Protein AF-A0A833HD47-F1 (afdb_monomer)

Secondary structure (DSSP, 8-state):
-----HHHHHHHHHHHHHHH-TTHHHHHHHHHHHHHHHHHHHHHHHHHHHHHHHHHTTHHHHHHHHHHHHHT-HHHHHHHHHHHHHHHHHHHHHHHHHHS-------------------------------------

Foldseek 3Di:
DPPVDPVVVVVVVVVCCVVCNVVVVVVVCVVVVVVVVVVVVVVVVVVVVVVVVCVVPPVPVVVVVVVVVVVVDPVVVVVVVCVVVVVVVVVVVVVVVVVPDDPDDDDDDDDDDDDDDDDDPDDDDDDDDDDDDDDDD

Solvent-accessible surface area (backbone atoms only — not comparable to full-atom values): 8629 Å² total; per-residue (Å²): 119,78,83,74,42,75,64,50,52,50,53,52,51,52,52,48,31,69,75,64,26,77,73,46,48,62,54,47,52,50,51,52,48,52,53,52,50,52,50,50,50,52,49,50,51,50,49,51,53,47,52,51,50,30,70,75,48,66,59,61,63,60,50,51,51,52,51,49,58,58,70,68,36,65,66,60,53,50,49,60,63,41,51,63,51,53,52,53,27,48,52,52,48,53,52,47,57,58,70,72,56,75,87,76,82,92,75,81,90,72,86,80,80,89,76,87,78,86,85,80,89,81,77,89,82,89,85,87,84,82,88,81,90,81,87,84,135

Radius of gyration: 32.6 Å; Cα contacts (8 Å, |Δi|>4): 13; chains: 1; bounding box: 64×59×87 Å

Structure (mmCIF, N/CA/C/O backbone):
data_AF-A0A833HD47-F1
#
_entry.id   AF-A0A833HD47-F1
#
loop_
_atom_site.group_PDB
_atom_site.id
_atom_site.type_symbol
_atom_site.label_atom_id
_atom_site.label_alt_id
_atom_site.label_comp_id
_atom_site.label_asym_id
_atom_site.label_entity_id
_atom_site.label_seq_id
_atom_site.pdbx_PDB_ins_code
_atom_site.Cartn_x
_atom_site.Cartn_y
_atom_site.Cartn_z
_atom_site.occupancy
_atom_site.B_iso_or_equiv
_atom_site.auth_seq_id
_atom_site.auth_comp_id
_atom_site.auth_asym_id
_atom_site.auth_atom_id
_atom_site.pdbx_PDB_model_num
ATOM 1 N N . MET A 1 1 ? -18.455 -10.086 -14.979 1.00 58.22 1 MET A N 1
ATOM 2 C CA . MET A 1 1 ? -17.608 -9.375 -15.954 1.00 58.22 1 MET A CA 1
ATOM 3 C C . MET A 1 1 ? -16.341 -8.766 -15.345 1.00 58.22 1 MET A C 1
ATOM 5 O O . MET A 1 1 ? -15.723 -7.912 -15.960 1.00 58.22 1 MET A O 1
ATOM 9 N N . PHE A 1 2 ? -15.888 -9.264 -14.192 1.00 60.69 2 PHE A N 1
ATOM 10 C CA . PHE A 1 2 ? -14.481 -9.209 -13.807 1.00 60.69 2 PHE A CA 1
ATOM 11 C C . PHE A 1 2 ? -14.032 -10.656 -13.678 1.00 60.69 2 PHE A C 1
ATOM 13 O O . PHE A 1 2 ? -13.963 -11.199 -12.579 1.00 60.69 2 PHE A O 1
ATOM 20 N N . ASP A 1 3 ? -13.810 -11.306 -14.815 1.00 69.75 3 ASP A N 1
ATOM 21 C CA . ASP A 1 3 ? -13.167 -12.616 -14.882 1.00 69.75 3 ASP A CA 1
ATOM 22 C C . ASP A 1 3 ? -11.665 -12.427 -14.622 1.00 69.75 3 ASP A C 1
ATOM 24 O O . ASP A 1 3 ? -10.814 -12.770 -15.425 1.00 69.75 3 ASP A O 1
ATOM 28 N N . ILE A 1 4 ? -11.337 -11.793 -13.490 1.00 74.56 4 ILE A N 1
ATOM 29 C CA . ILE A 1 4 ? -9.971 -11.643 -13.000 1.00 74.56 4 ILE A CA 1
ATOM 30 C C . ILE A 1 4 ? -9.597 -12.995 -12.402 1.00 74.56 4 ILE A C 1
ATOM 32 O O . ILE A 1 4 ? -9.719 -13.240 -11.200 1.00 74.56 4 ILE A O 1
ATOM 36 N N . GLY A 1 5 ? -9.231 -13.912 -13.290 1.00 89.94 5 GLY A N 1
ATOM 37 C CA . GLY A 1 5 ? -8.657 -15.192 -12.935 1.00 89.94 5 GLY A CA 1
ATOM 38 C C . GLY A 1 5 ? -7.167 -15.072 -12.636 1.00 89.94 5 GLY A C 1
ATOM 39 O O . GLY A 1 5 ? -6.536 -14.019 -12.773 1.00 89.94 5 GLY A O 1
ATOM 40 N N . TRP A 1 6 ? -6.577 -16.207 -12.269 1.00 92.00 6 TRP A N 1
ATOM 41 C CA . TRP A 1 6 ? -5.123 -16.347 -12.185 1.00 92.00 6 TRP A CA 1
ATOM 42 C C . TRP A 1 6 ? -4.435 -15.983 -13.506 1.00 92.00 6 TRP A C 1
ATOM 44 O O . TRP A 1 6 ? -3.359 -15.389 -13.489 1.00 92.00 6 TRP A O 1
ATOM 54 N N . THR A 1 7 ? -5.075 -16.289 -14.637 1.00 91.94 7 THR A N 1
ATOM 55 C CA . THR A 1 7 ? -4.562 -15.996 -15.977 1.00 91.94 7 THR A CA 1
ATOM 56 C C . THR A 1 7 ? -4.482 -14.490 -16.238 1.00 91.94 7 THR A C 1
ATOM 58 O O . THR A 1 7 ? -3.407 -14.001 -16.572 1.00 91.94 7 THR A O 1
ATOM 61 N N . GLU A 1 8 ? -5.554 -13.725 -16.009 1.00 90.62 8 GLU A N 1
ATOM 62 C CA . GLU A 1 8 ? -5.568 -12.262 -16.155 1.00 90.62 8 GLU A CA 1
ATOM 63 C C . GLU A 1 8 ? -4.556 -11.577 -15.231 1.00 90.62 8 GLU A C 1
ATOM 65 O O . GLU A 1 8 ? -3.863 -10.652 -15.655 1.00 90.62 8 GLU A O 1
ATOM 70 N N . MET A 1 9 ? -4.413 -12.054 -13.990 1.00 92.88 9 MET A N 1
ATOM 71 C CA . MET A 1 9 ? -3.382 -11.555 -13.071 1.00 92.88 9 MET A CA 1
ATOM 72 C C . MET A 1 9 ? -1.969 -11.761 -13.627 1.00 92.88 9 MET A C 1
ATOM 74 O O . MET A 1 9 ? -1.121 -10.878 -13.493 1.00 92.88 9 MET A O 1
ATOM 78 N N . LEU A 1 10 ? -1.722 -12.887 -14.300 1.00 94.44 10 LEU A N 1
ATOM 79 C CA . LEU A 1 10 ? -0.453 -13.169 -14.968 1.00 94.44 10 LEU A CA 1
ATOM 80 C C . LEU A 1 10 ? -0.217 -12.217 -16.150 1.00 94.44 10 LEU A C 1
ATOM 82 O O . LEU A 1 10 ? 0.875 -11.665 -16.273 1.00 94.44 10 LEU A O 1
ATOM 86 N N . VAL A 1 11 ? -1.239 -11.961 -16.976 1.00 95.12 11 VAL A N 1
ATOM 87 C CA . VAL A 1 11 ? -1.140 -11.007 -18.097 1.00 95.12 11 VAL A CA 1
ATOM 88 C C . VAL A 1 11 ? -0.819 -9.602 -17.585 1.00 95.12 11 VAL A C 1
ATOM 90 O O . VAL A 1 11 ? 0.106 -8.962 -18.084 1.00 95.12 11 VAL A O 1
ATOM 93 N N . ILE A 1 12 ? -1.519 -9.135 -16.548 1.00 93.50 12 ILE A N 1
ATOM 94 C CA . ILE A 1 12 ? -1.270 -7.820 -15.941 1.00 93.50 12 ILE A CA 1
ATOM 95 C C . ILE A 1 12 ? 0.142 -7.753 -15.348 1.00 93.50 12 ILE A C 1
ATOM 97 O O . ILE A 1 12 ? 0.827 -6.747 -15.525 1.00 93.50 12 ILE A O 1
ATOM 101 N N . ALA A 1 13 ? 0.605 -8.817 -14.683 1.00 93.25 13 ALA A N 1
ATOM 102 C CA . ALA A 1 13 ? 1.961 -8.882 -14.145 1.00 93.25 13 ALA A CA 1
ATOM 103 C C . ALA A 1 13 ? 3.021 -8.768 -15.251 1.00 93.25 13 ALA A C 1
ATOM 105 O O . ALA A 1 13 ? 3.983 -8.017 -15.095 1.00 93.25 13 ALA A O 1
ATOM 106 N N . VAL A 1 14 ? 2.832 -9.448 -16.386 1.00 95.31 14 VAL A N 1
ATOM 107 C CA . VAL A 1 14 ? 3.736 -9.346 -17.542 1.00 95.31 14 VAL A CA 1
ATOM 108 C C . VAL A 1 14 ? 3.733 -7.929 -18.117 1.00 95.31 14 VAL A C 1
ATOM 110 O O . VAL A 1 14 ? 4.803 -7.355 -18.311 1.00 95.31 14 VAL A O 1
ATOM 113 N N . VAL A 1 15 ? 2.559 -7.326 -18.330 1.00 95.38 15 VAL A N 1
ATOM 114 C CA . VAL A 1 15 ? 2.452 -5.943 -18.832 1.00 95.38 15 VAL A CA 1
ATOM 115 C C . VAL A 1 15 ? 3.132 -4.959 -17.876 1.00 95.38 15 VAL A C 1
ATOM 117 O O . VAL A 1 15 ? 3.917 -4.120 -18.313 1.00 95.38 15 VAL A O 1
ATOM 120 N N . MET A 1 16 ? 2.905 -5.096 -16.568 1.00 94.69 16 MET A N 1
ATOM 121 C CA . MET A 1 16 ? 3.566 -4.285 -15.542 1.00 94.69 16 MET A CA 1
ATOM 122 C C . MET A 1 16 ? 5.091 -4.430 -15.585 1.00 94.69 16 MET A C 1
ATOM 124 O O . MET A 1 16 ? 5.799 -3.430 -15.489 1.00 94.69 16 MET A O 1
ATOM 128 N N . ILE A 1 17 ? 5.610 -5.648 -15.767 1.00 95.25 17 ILE A N 1
ATOM 129 C CA . ILE A 1 17 ? 7.052 -5.894 -15.908 1.00 95.25 17 ILE A CA 1
ATOM 130 C C . ILE A 1 17 ? 7.617 -5.207 -17.155 1.00 95.25 17 ILE A C 1
ATOM 132 O O . ILE A 1 17 ? 8.713 -4.662 -17.084 1.00 95.25 17 ILE A O 1
ATOM 136 N N . VAL A 1 18 ? 6.905 -5.221 -18.284 1.00 95.75 18 VAL A N 1
ATOM 137 C CA . VAL A 1 18 ? 7.383 -4.603 -19.533 1.00 95.75 18 VAL A CA 1
ATOM 138 C C . VAL A 1 18 ? 7.372 -3.077 -19.444 1.00 95.75 18 VAL A C 1
ATOM 140 O O . VAL A 1 18 ? 8.332 -2.437 -19.860 1.00 95.75 18 VAL A O 1
ATOM 143 N N . VAL A 1 19 ? 6.308 -2.494 -18.887 1.00 95.00 19 VAL A N 1
ATOM 144 C CA . VAL A 1 19 ? 6.132 -1.034 -18.815 1.00 95.00 19 VAL A CA 1
ATOM 145 C C . VAL A 1 19 ? 7.033 -0.405 -17.755 1.00 95.00 19 VAL A C 1
ATOM 147 O O . VAL A 1 19 ? 7.682 0.604 -18.012 1.00 95.00 19 VAL A O 1
ATOM 150 N N . VAL A 1 20 ? 7.060 -0.984 -16.553 1.00 93.12 20 VAL A N 1
ATOM 151 C CA . VAL A 1 20 ? 7.833 -0.452 -15.420 1.00 93.12 20 VAL A CA 1
ATOM 152 C C . VAL A 1 20 ? 9.276 -0.949 -15.454 1.00 93.12 20 VAL A C 1
ATOM 154 O O . VAL A 1 20 ? 10.184 -0.246 -15.025 1.00 93.12 20 VAL A O 1
ATOM 157 N N . GLY A 1 21 ? 9.493 -2.161 -15.960 1.00 94.75 21 GLY A N 1
ATOM 158 C CA . GLY A 1 21 ? 10.781 -2.842 -15.975 1.00 94.75 21 GLY A CA 1
ATOM 159 C C . GLY A 1 21 ? 10.865 -3.965 -14.925 1.00 94.75 21 GLY A C 1
ATOM 160 O O . GLY A 1 21 ? 10.449 -3.788 -13.772 1.00 94.75 21 GLY A O 1
ATOM 161 N N . PRO A 1 22 ? 11.478 -5.122 -15.258 1.00 92.56 22 PRO A N 1
ATOM 162 C CA . PRO A 1 22 ? 11.583 -6.279 -14.356 1.00 92.56 22 PRO A CA 1
ATOM 163 C C . PRO A 1 22 ? 12.401 -6.008 -13.088 1.00 92.56 22 PRO A C 1
ATOM 165 O O . PRO A 1 22 ? 12.245 -6.705 -12.087 1.00 92.56 22 PRO A O 1
ATOM 168 N N . LYS A 1 23 ? 13.286 -5.007 -13.116 1.00 93.81 23 LYS A N 1
ATOM 169 C CA . LYS A 1 23 ? 14.129 -4.619 -11.976 1.00 93.81 23 LYS A CA 1
ATOM 170 C C . LYS A 1 23 ? 13.456 -3.593 -11.066 1.00 93.81 23 LYS A C 1
ATOM 172 O O . LYS A 1 23 ? 13.680 -3.620 -9.854 1.00 93.81 23 LYS A O 1
ATOM 177 N N . ASP A 1 24 ? 12.617 -2.729 -11.625 1.00 93.94 24 ASP A N 1
ATOM 178 C CA . ASP A 1 24 ? 12.003 -1.626 -10.891 1.00 93.94 24 ASP A CA 1
ATOM 179 C C . ASP A 1 24 ? 10.723 -2.051 -10.173 1.00 93.94 24 ASP A C 1
ATOM 181 O O . ASP A 1 24 ? 10.516 -1.664 -9.023 1.00 93.94 24 ASP A O 1
ATOM 185 N N . LEU A 1 25 ? 9.937 -2.963 -10.753 1.00 93.62 25 LEU A N 1
ATOM 186 C CA . LEU A 1 25 ? 8.744 -3.527 -10.115 1.00 93.62 25 LEU A CA 1
ATOM 187 C C . LEU A 1 25 ? 9.015 -4.117 -8.711 1.00 93.62 25 LEU A C 1
ATOM 189 O O . LEU A 1 25 ? 8.362 -3.694 -7.751 1.00 93.62 25 LEU A O 1
ATOM 193 N N . PRO A 1 26 ? 9.996 -5.022 -8.500 1.00 91.50 26 PRO A N 1
ATOM 194 C CA . PRO A 1 26 ? 10.280 -5.554 -7.165 1.00 91.50 26 PRO A CA 1
ATOM 195 C C . PRO A 1 26 ? 10.832 -4.493 -6.201 1.00 91.50 26 PRO A C 1
ATOM 197 O O . PRO A 1 26 ? 10.631 -4.596 -4.987 1.00 91.50 26 PRO A O 1
ATOM 200 N N . LYS A 1 27 ? 11.512 -3.459 -6.708 1.00 94.50 27 LYS A N 1
ATOM 201 C CA . LYS A 1 27 ? 12.007 -2.335 -5.900 1.00 94.50 27 LYS A CA 1
ATOM 202 C C . LYS A 1 27 ? 10.856 -1.429 -5.442 1.00 94.50 27 LYS A C 1
ATOM 204 O O . LYS A 1 27 ? 10.821 -1.035 -4.271 1.00 94.50 27 LYS A O 1
ATOM 209 N N . MET A 1 28 ? 9.885 -1.171 -6.319 1.00 93.19 28 MET A N 1
ATOM 210 C CA . MET A 1 28 ? 8.662 -0.427 -6.012 1.00 93.19 28 MET A CA 1
ATOM 211 C C . MET A 1 28 ? 7.788 -1.191 -5.021 1.00 93.19 28 MET A C 1
ATOM 213 O O . MET A 1 28 ? 7.442 -0.629 -3.986 1.00 93.19 28 MET A O 1
ATOM 217 N N . LEU A 1 29 ? 7.520 -2.481 -5.256 1.00 94.81 29 LEU A N 1
ATOM 218 C CA . LEU A 1 29 ? 6.748 -3.318 -4.330 1.00 94.81 29 LEU A CA 1
ATOM 219 C C . LEU A 1 29 ? 7.390 -3.392 -2.943 1.00 94.81 29 LEU A C 1
ATOM 221 O O . LEU A 1 29 ? 6.691 -3.304 -1.938 1.00 94.81 29 LEU A O 1
ATOM 225 N N . ARG A 1 30 ? 8.722 -3.497 -2.857 1.00 95.25 30 ARG A N 1
ATOM 226 C CA . ARG A 1 30 ? 9.432 -3.447 -1.568 1.00 95.25 30 ARG A CA 1
ATOM 227 C C . ARG A 1 30 ? 9.261 -2.107 -0.864 1.00 95.25 30 ARG A C 1
ATOM 229 O O . ARG A 1 30 ? 9.099 -2.084 0.352 1.00 95.25 30 ARG A O 1
ATOM 236 N N . THR A 1 31 ? 9.321 -1.004 -1.602 1.00 95.94 31 THR A N 1
ATOM 237 C CA . THR A 1 31 ? 9.168 0.343 -1.035 1.00 95.94 31 THR A CA 1
ATOM 238 C C . THR A 1 31 ? 7.739 0.571 -0.556 1.00 95.94 31 THR A C 1
ATOM 240 O O . THR A 1 31 ? 7.537 0.900 0.610 1.00 95.94 31 THR A O 1
ATOM 243 N N . PHE A 1 32 ? 6.750 0.300 -1.410 1.00 96.31 32 PHE A N 1
ATOM 244 C CA . PHE A 1 32 ? 5.334 0.355 -1.052 1.00 96.31 32 PHE A CA 1
ATOM 245 C C . PHE A 1 32 ? 5.020 -0.568 0.122 1.00 96.31 32 PHE A C 1
ATOM 247 O O . PHE A 1 32 ? 4.421 -0.127 1.095 1.00 96.31 32 PHE A O 1
ATOM 254 N N . GLY A 1 33 ? 5.504 -1.810 0.090 1.00 96.19 33 GLY A N 1
ATOM 255 C CA . GLY A 1 33 ? 5.309 -2.778 1.164 1.00 96.19 33 GLY A CA 1
ATOM 256 C C . GLY A 1 33 ? 5.859 -2.293 2.504 1.00 96.19 33 GLY A C 1
ATOM 257 O O . GLY A 1 33 ? 5.168 -2.389 3.513 1.00 96.19 33 GLY A O 1
ATOM 258 N N . LYS A 1 34 ? 7.062 -1.704 2.531 1.00 96.44 34 LYS A N 1
ATOM 259 C CA . LYS A 1 34 ? 7.637 -1.114 3.754 1.00 96.44 34 LYS A CA 1
ATOM 260 C C . LYS A 1 34 ? 6.801 0.054 4.276 1.00 96.44 34 LYS A C 1
ATOM 262 O O . LYS A 1 34 ? 6.542 0.124 5.476 1.00 96.44 34 LYS A O 1
ATOM 267 N N . THR A 1 35 ? 6.360 0.945 3.391 1.00 96.25 35 THR A N 1
ATOM 268 C CA . THR A 1 35 ? 5.522 2.094 3.760 1.00 96.25 35 THR A CA 1
ATOM 269 C C . THR A 1 35 ? 4.166 1.640 4.299 1.00 96.25 35 THR A C 1
ATOM 271 O O . THR A 1 35 ? 3.758 2.070 5.376 1.00 96.25 35 THR A O 1
ATOM 274 N N . THR A 1 36 ? 3.499 0.708 3.615 1.00 96.38 36 THR A N 1
ATOM 275 C CA . THR A 1 36 ? 2.227 0.125 4.056 1.00 96.38 36 THR A CA 1
ATOM 276 C C . THR A 1 36 ? 2.384 -0.650 5.359 1.00 96.38 36 THR A C 1
ATOM 278 O O . THR A 1 36 ? 1.530 -0.528 6.229 1.00 96.38 36 THR A O 1
ATOM 281 N N . ALA A 1 37 ? 3.470 -1.402 5.548 1.00 95.75 37 ALA A N 1
ATOM 282 C CA . ALA A 1 37 ? 3.736 -2.111 6.800 1.00 95.75 37 ALA A CA 1
ATOM 283 C C . ALA A 1 37 ? 3.919 -1.139 7.974 1.00 95.75 37 ALA A C 1
ATOM 285 O O . ALA A 1 37 ? 3.360 -1.357 9.048 1.00 95.75 37 ALA A O 1
ATOM 286 N N . LYS A 1 38 ? 4.635 -0.030 7.757 1.00 95.62 38 LYS A N 1
ATOM 287 C CA . LYS A 1 38 ? 4.799 1.024 8.763 1.00 95.62 38 LYS A CA 1
ATOM 288 C C . LYS A 1 38 ? 3.460 1.677 9.107 1.00 95.62 38 LYS A C 1
ATOM 290 O O . LYS A 1 38 ? 3.139 1.808 10.284 1.00 95.62 38 LYS A O 1
ATOM 295 N N . LEU A 1 39 ? 2.648 1.996 8.098 1.00 96.50 39 LEU A N 1
ATOM 296 C CA . LEU A 1 39 ? 1.299 2.529 8.294 1.00 96.50 39 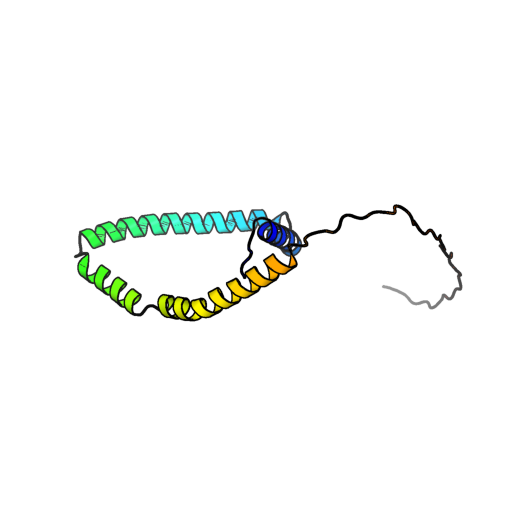LEU A CA 1
ATOM 297 C C . LEU A 1 39 ? 0.386 1.526 9.016 1.00 96.50 39 LEU A C 1
ATOM 299 O O . LEU A 1 39 ? -0.367 1.912 9.901 1.00 96.50 39 LEU A O 1
ATOM 303 N N . ARG A 1 40 ? 0.473 0.232 8.683 1.00 95.50 40 ARG A N 1
ATOM 304 C CA . ARG A 1 40 ? -0.285 -0.848 9.332 1.00 95.50 40 ARG A CA 1
ATOM 305 C C . ARG A 1 40 ? 0.085 -0.979 10.806 1.00 95.50 40 ARG A C 1
ATOM 307 O O . ARG A 1 40 ? -0.816 -1.147 11.621 1.00 95.50 40 ARG A O 1
ATOM 314 N N . SER A 1 41 ? 1.378 -0.898 11.126 1.00 94.56 41 SER A N 1
ATOM 315 C CA . SER A 1 4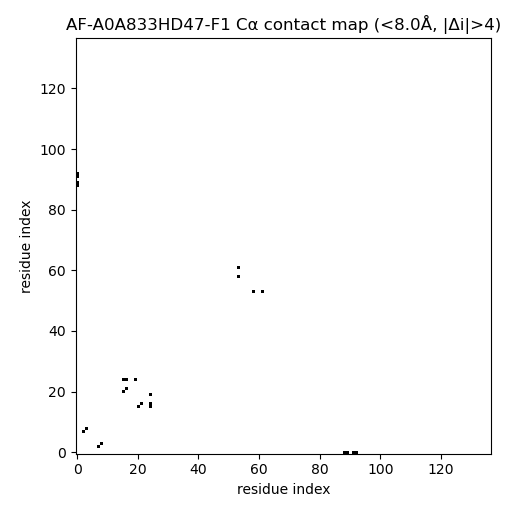1 ? 1.875 -0.903 12.505 1.00 94.56 41 SER A CA 1
ATOM 316 C C . SER A 1 41 ? 1.332 0.296 13.271 1.00 94.56 41 SER A C 1
ATOM 318 O O . SER A 1 41 ? 0.681 0.109 14.290 1.00 94.56 41 SER A O 1
ATOM 320 N N . MET A 1 42 ? 1.492 1.502 12.714 1.00 94.69 42 MET A N 1
ATOM 321 C CA . MET A 1 42 ? 0.964 2.735 13.301 1.00 94.69 42 MET A CA 1
ATOM 322 C C . MET A 1 42 ? -0.544 2.638 13.532 1.00 94.69 42 MET A C 1
ATOM 324 O O . MET A 1 42 ? -1.012 2.915 14.627 1.00 94.69 42 MET A O 1
ATOM 328 N N . ALA A 1 43 ? -1.314 2.187 12.538 1.00 93.81 43 ALA A N 1
ATOM 329 C CA . ALA A 1 43 ? -2.754 1.981 12.670 1.00 93.81 43 ALA A CA 1
ATOM 330 C C . ALA A 1 43 ? -3.103 0.949 13.754 1.00 93.81 43 ALA A C 1
ATOM 332 O O . ALA A 1 43 ? -4.116 1.102 14.426 1.00 93.81 43 ALA A O 1
ATOM 333 N N . GLY A 1 44 ? -2.276 -0.083 13.943 1.00 94.19 44 GLY A N 1
ATOM 334 C CA . GLY A 1 44 ? -2.417 -1.035 15.043 1.00 94.19 44 GLY A CA 1
ATOM 335 C C . GLY A 1 44 ? -2.218 -0.379 16.410 1.00 94.19 44 GLY A C 1
ATOM 336 O O . GLY A 1 44 ? -3.001 -0.634 17.322 1.00 94.19 44 GLY A O 1
ATOM 337 N N . ASP A 1 45 ? -1.231 0.507 16.534 1.00 92.00 45 ASP A N 1
ATOM 338 C CA . ASP A 1 45 ? -0.974 1.266 17.759 1.00 92.00 45 ASP A CA 1
ATOM 339 C C . ASP A 1 45 ? -2.092 2.284 18.026 1.00 92.00 45 ASP A C 1
ATOM 341 O O . ASP A 1 45 ? -2.634 2.314 19.128 1.00 92.00 45 ASP A O 1
ATOM 345 N N . PHE A 1 46 ? -2.541 3.027 17.008 1.00 90.38 46 PHE A N 1
ATOM 346 C CA . PHE A 1 46 ? -3.714 3.903 17.102 1.00 90.38 46 PHE A CA 1
ATOM 347 C C . PHE A 1 46 ? -4.967 3.132 17.479 1.00 90.38 46 PHE A C 1
ATOM 349 O O . PHE A 1 46 ? -5.711 3.589 18.330 1.00 90.38 46 PHE A O 1
ATOM 356 N N . GLN A 1 47 ? -5.204 1.960 16.892 1.00 89.31 47 GLN A N 1
ATOM 357 C CA . GLN A 1 47 ? -6.361 1.146 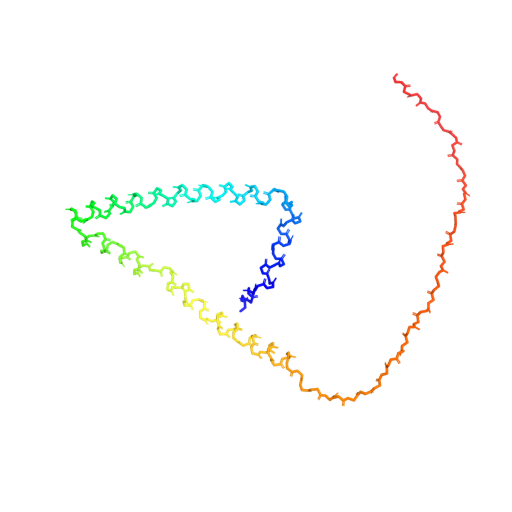17.236 1.00 89.31 47 GLN A CA 1
ATOM 358 C C . GLN A 1 47 ? -6.284 0.664 18.685 1.00 89.31 47 GLN A C 1
ATOM 360 O O . GLN A 1 47 ? -7.304 0.652 19.361 1.00 89.31 47 GLN A O 1
ATOM 365 N N . LYS A 1 48 ? -5.096 0.318 19.195 1.00 90.38 48 LYS A N 1
ATOM 366 C CA . LYS A 1 48 ? -4.907 -0.006 20.616 1.00 90.38 48 LYS A CA 1
ATOM 367 C C . LYS A 1 48 ? -5.170 1.200 21.516 1.00 90.38 48 LYS A C 1
ATOM 369 O O . LYS A 1 48 ? -5.942 1.071 22.454 1.00 90.38 48 LYS A O 1
ATOM 374 N N . GLN A 1 49 ? -4.574 2.354 21.218 1.00 87.50 49 GLN A N 1
ATOM 375 C CA . GLN A 1 49 ? -4.756 3.581 22.005 1.00 87.50 49 GLN A CA 1
ATOM 376 C C . GLN A 1 49 ? -6.196 4.097 21.943 1.00 87.50 49 GLN A C 1
ATOM 378 O O . GLN A 1 49 ? -6.744 4.510 22.953 1.00 87.50 49 GLN A O 1
ATOM 383 N N . PHE A 1 50 ? -6.830 4.021 20.777 1.00 82.31 50 PHE A N 1
ATOM 384 C CA . PHE A 1 50 ? -8.225 4.379 20.572 1.00 82.31 50 PHE A CA 1
ATOM 385 C C . PHE A 1 50 ? -9.151 3.399 21.280 1.00 82.31 50 PHE A C 1
ATOM 387 O O . PHE A 1 50 ? -10.057 3.838 21.957 1.00 82.31 50 PHE A O 1
ATOM 394 N N . ASN A 1 51 ? -8.914 2.088 21.203 1.00 82.25 51 ASN A N 1
ATOM 395 C CA . ASN A 1 51 ? -9.711 1.118 21.954 1.00 82.25 51 ASN A CA 1
ATOM 396 C C . ASN A 1 51 ? -9.574 1.309 23.470 1.00 82.25 51 ASN A C 1
ATOM 398 O O . ASN A 1 51 ? -10.566 1.150 24.169 1.00 82.25 51 ASN A O 1
ATOM 402 N N . GLU A 1 52 ? -8.386 1.659 23.972 1.00 83.50 52 GLU A N 1
ATOM 403 C CA . GLU A 1 52 ? -8.180 1.962 25.393 1.00 83.50 52 GLU A CA 1
ATOM 404 C C . GLU A 1 52 ? -8.888 3.268 25.781 1.00 83.50 52 GLU A C 1
ATOM 406 O O . GLU A 1 52 ? -9.667 3.288 26.727 1.00 83.50 52 GLU A O 1
ATOM 411 N N . ALA A 1 53 ? -8.722 4.327 24.983 1.00 76.06 53 ALA A N 1
ATOM 412 C CA . ALA A 1 53 ? -9.383 5.612 25.193 1.00 76.06 53 ALA A CA 1
ATOM 413 C C . ALA A 1 53 ? -10.907 5.526 25.059 1.00 76.06 53 ALA A C 1
ATOM 415 O O . ALA A 1 53 ? -11.606 6.189 25.802 1.00 76.06 53 ALA A O 1
ATOM 416 N N . LEU A 1 54 ? -11.435 4.707 24.150 1.00 73.12 54 LEU A N 1
ATOM 417 C CA . LEU A 1 54 ? -12.866 4.445 23.999 1.00 73.12 54 LEU A CA 1
ATOM 418 C C . LEU A 1 54 ? -13.423 3.576 25.127 1.00 73.12 54 LEU A C 1
ATOM 420 O O . LEU A 1 54 ? -14.592 3.676 25.475 1.00 73.12 54 LEU A O 1
ATOM 424 N N . LYS A 1 55 ? -12.615 2.662 25.661 1.00 72.75 55 LYS A N 1
ATOM 425 C CA . LYS A 1 55 ? -12.999 1.852 26.816 1.00 72.75 55 LYS A CA 1
ATOM 426 C C . LYS A 1 55 ? -13.050 2.707 28.086 1.00 72.75 55 LYS A C 1
ATOM 428 O O . LYS A 1 55 ? -13.894 2.443 28.935 1.00 72.75 55 LYS A O 1
ATOM 433 N N . GLU A 1 56 ? -12.195 3.726 28.177 1.00 67.44 56 GLU A N 1
ATOM 434 C CA . GLU A 1 56 ? -12.199 4.744 29.235 1.00 67.44 56 GLU A CA 1
ATOM 435 C C . GLU A 1 56 ? -13.274 5.832 29.000 1.00 67.44 56 GLU A C 1
ATOM 437 O O . GLU A 1 56 ? -13.902 6.297 29.945 1.00 67.44 56 GLU A O 1
ATOM 442 N N . ALA A 1 57 ? -13.532 6.209 27.742 1.00 60.00 57 ALA A N 1
ATOM 443 C CA . ALA A 1 57 ? -14.520 7.204 27.320 1.00 60.00 57 ALA A CA 1
ATOM 444 C C . ALA A 1 57 ? -15.677 6.534 26.557 1.00 60.00 57 ALA A C 1
ATOM 446 O O . ALA A 1 57 ? -15.610 6.349 25.345 1.00 60.00 57 ALA A O 1
ATOM 447 N N . GLU A 1 58 ? -16.721 6.154 27.298 1.00 61.84 58 GLU A N 1
ATOM 448 C CA . GLU A 1 58 ? -18.084 5.821 26.844 1.00 61.84 58 GLU A CA 1
ATOM 449 C C . GLU A 1 58 ? -18.233 5.397 25.360 1.00 61.84 58 GLU A C 1
ATOM 451 O O . GLU A 1 58 ? -18.638 6.172 24.494 1.00 61.84 58 GLU A O 1
ATOM 456 N N . LEU A 1 59 ? -17.974 4.112 25.072 1.00 64.06 59 LEU A N 1
ATOM 457 C CA . LEU A 1 59 ? -18.101 3.438 23.762 1.00 64.06 59 LEU A CA 1
ATOM 458 C C . LEU A 1 59 ? -19.374 3.745 22.931 1.00 64.06 59 LEU A C 1
ATOM 460 O O . LEU A 1 59 ? -19.398 3.414 21.743 1.00 64.06 59 LEU A O 1
ATOM 464 N N . ASP A 1 60 ? -20.433 4.303 23.515 1.00 65.38 60 ASP A N 1
ATOM 465 C CA . ASP A 1 60 ? -21.733 4.508 22.868 1.00 65.38 60 ASP A CA 1
ATOM 466 C C . ASP A 1 60 ? -21.773 5.692 21.890 1.00 65.38 60 ASP A C 1
ATOM 468 O O . ASP A 1 60 ? -22.389 5.569 20.826 1.00 65.38 60 ASP A O 1
ATOM 472 N N . ASP A 1 61 ? -21.087 6.804 22.169 1.00 71.62 61 ASP A N 1
ATOM 473 C CA . ASP A 1 61 ? -21.150 7.997 21.303 1.00 71.62 61 ASP A CA 1
ATOM 474 C C . ASP A 1 61 ? -20.387 7.813 19.985 1.00 71.62 61 ASP A C 1
ATOM 476 O O . ASP A 1 61 ? -20.832 8.223 18.902 1.00 71.62 61 ASP A O 1
ATOM 480 N N . VAL A 1 62 ? -19.257 7.107 20.036 1.00 69.81 62 VAL A N 1
ATOM 481 C CA . VAL A 1 62 ? -18.467 6.795 18.840 1.00 69.81 62 VAL A CA 1
ATOM 482 C C . VAL A 1 62 ? -19.134 5.703 18.009 1.00 69.81 62 VAL A C 1
A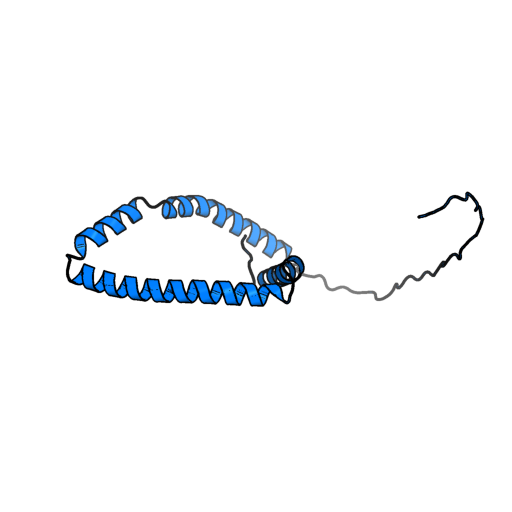TOM 484 O O . VAL A 1 62 ? -19.177 5.818 16.782 1.00 69.81 62 VAL A O 1
ATOM 487 N N . LYS A 1 63 ? -19.726 4.681 18.644 1.00 71.19 63 LYS A N 1
ATOM 488 C CA . LYS A 1 63 ? -20.531 3.677 17.931 1.00 71.19 63 LYS A CA 1
ATOM 489 C C . LYS A 1 63 ? -21.713 4.324 17.211 1.00 71.19 63 LYS A C 1
ATOM 491 O O . LYS A 1 63 ? -21.859 4.101 16.013 1.00 71.19 63 LYS A O 1
ATOM 496 N N . LYS A 1 64 ? -22.480 5.199 17.876 1.00 73.88 64 LYS A N 1
ATOM 497 C CA . LYS A 1 64 ? -23.585 5.949 17.246 1.00 73.88 64 LYS A CA 1
ATOM 498 C C . LYS A 1 64 ? -23.131 6.811 16.074 1.00 73.88 64 LYS A C 1
ATOM 500 O O . LYS A 1 64 ? -23.816 6.849 15.054 1.00 73.88 64 LYS A O 1
ATOM 505 N N . SER A 1 65 ? -21.988 7.483 16.186 1.00 70.31 65 SER A N 1
ATOM 506 C CA . SER A 1 65 ? -21.455 8.321 15.105 1.00 70.31 65 SER A CA 1
ATOM 507 C C . SER A 1 65 ? -21.035 7.486 13.891 1.00 70.31 65 SER A C 1
ATOM 509 O O . SER A 1 65 ? -21.354 7.832 12.754 1.00 70.31 65 SER A O 1
ATOM 511 N N . VAL A 1 66 ? -20.388 6.339 14.118 1.00 73.38 66 VAL A N 1
ATOM 512 C CA . VAL A 1 66 ? -20.016 5.398 13.051 1.00 73.38 66 VAL A CA 1
ATOM 513 C C . VAL A 1 66 ? -21.249 4.751 12.422 1.00 73.38 66 VAL A C 1
ATOM 515 O O . VAL A 1 66 ? -21.297 4.639 11.199 1.00 73.38 66 VAL A O 1
ATOM 518 N N . ASP A 1 67 ? -22.257 4.372 13.209 1.00 73.62 67 ASP A N 1
ATOM 519 C CA . ASP A 1 67 ? -23.530 3.845 12.700 1.00 73.62 67 ASP A CA 1
ATOM 520 C C . ASP A 1 67 ? -24.348 4.908 11.956 1.00 73.62 67 ASP A C 1
ATOM 522 O O . ASP A 1 67 ? -25.002 4.606 10.960 1.00 73.62 67 ASP A O 1
ATOM 526 N N . THR A 1 68 ? -24.260 6.178 12.350 1.00 73.31 68 THR A N 1
ATOM 527 C CA . THR A 1 68 ? -24.877 7.295 11.616 1.00 73.31 68 THR A CA 1
ATOM 528 C C . THR A 1 68 ? -24.177 7.511 10.269 1.00 73.31 68 THR A C 1
ATOM 530 O O . THR A 1 68 ? -24.823 7.582 9.229 1.00 73.31 68 THR A O 1
ATOM 533 N N . LEU A 1 69 ? -22.843 7.493 10.235 1.00 70.38 69 LEU A N 1
ATOM 534 C CA . LEU A 1 69 ? -22.072 7.580 8.987 1.00 70.38 69 LEU A CA 1
ATOM 535 C C . LEU A 1 69 ? -22.261 6.348 8.086 1.00 70.38 69 LEU A C 1
ATOM 537 O O . LEU A 1 69 ? -22.309 6.467 6.863 1.00 70.38 69 LEU A O 1
ATOM 541 N N . ARG A 1 70 ? -22.417 5.159 8.678 1.00 68.31 70 ARG A N 1
ATOM 542 C CA . ARG A 1 70 ? -22.788 3.932 7.963 1.00 68.31 70 ARG A CA 1
ATOM 543 C C . ARG A 1 70 ? -24.250 3.893 7.546 1.00 68.31 70 ARG A C 1
ATOM 545 O O . ARG A 1 70 ? -24.561 3.167 6.613 1.00 68.31 70 ARG A O 1
ATOM 552 N N . SER A 1 71 ? -25.165 4.589 8.201 1.00 66.56 71 SER A N 1
ATOM 553 C CA . SER A 1 71 ? -26.558 4.666 7.742 1.00 66.56 71 SER A CA 1
ATOM 554 C C . SER A 1 71 ? -26.719 5.695 6.623 1.00 66.56 71 SER A C 1
ATOM 556 O O . SER A 1 71 ? -27.531 5.488 5.727 1.00 66.56 71 SER A O 1
ATOM 558 N N . LEU A 1 72 ? -25.833 6.692 6.556 1.00 69.06 72 LEU A N 1
ATOM 559 C CA . LEU A 1 72 ? -25.648 7.607 5.419 1.00 69.06 72 LEU A CA 1
ATOM 560 C C . LEU A 1 72 ? -24.965 6.941 4.189 1.00 69.06 72 LEU A C 1
ATOM 562 O O . LEU A 1 72 ? -24.397 7.627 3.345 1.00 69.06 72 LEU A O 1
ATOM 566 N N . ASN A 1 73 ? -24.988 5.602 4.078 1.00 61.06 73 ASN A N 1
ATOM 567 C CA . ASN A 1 73 ? -24.058 4.790 3.279 1.00 61.06 73 ASN A CA 1
ATOM 568 C C . ASN A 1 73 ? -24.127 4.993 1.744 1.00 61.06 73 ASN A C 1
ATOM 570 O O . ASN A 1 73 ? -25.017 4.428 1.095 1.00 61.06 73 ASN A O 1
ATOM 574 N N . PRO A 1 74 ? -23.098 5.588 1.111 1.00 62.38 74 PRO A N 1
ATOM 575 C CA . PRO A 1 74 ? -22.903 5.490 -0.337 1.00 62.38 74 PRO A CA 1
ATOM 576 C C . PRO A 1 74 ? -22.672 4.039 -0.795 1.00 62.38 74 PRO A C 1
ATOM 578 O O . PRO A 1 74 ? -22.961 3.704 -1.937 1.00 62.38 74 PRO A O 1
ATOM 581 N N . ALA A 1 75 ? -22.218 3.133 0.084 1.00 66.44 75 ALA A N 1
ATOM 582 C CA . ALA A 1 75 ? -21.988 1.728 -0.265 1.00 66.44 75 ALA A CA 1
ATOM 583 C C . ALA A 1 75 ? -23.279 0.938 -0.552 1.00 66.44 75 ALA A C 1
ATOM 585 O O . ALA A 1 75 ? -23.252 -0.001 -1.347 1.00 66.44 75 ALA A O 1
ATOM 586 N N . ASN A 1 76 ? -24.408 1.302 0.068 1.00 71.06 76 ASN A N 1
ATOM 587 C CA . ASN A 1 76 ? -25.701 0.686 -0.246 1.00 71.06 76 ASN A CA 1
ATOM 588 C C . ASN A 1 76 ? -26.255 1.196 -1.579 1.00 71.06 76 ASN A C 1
ATOM 590 O O . ASN A 1 76 ? -26.855 0.420 -2.323 1.00 71.06 76 ASN A O 1
ATOM 594 N N . GLU A 1 77 ? -26.005 2.464 -1.902 1.00 68.19 77 GLU A N 1
ATOM 595 C CA . GLU A 1 77 ? -26.367 3.058 -3.188 1.00 68.19 77 GL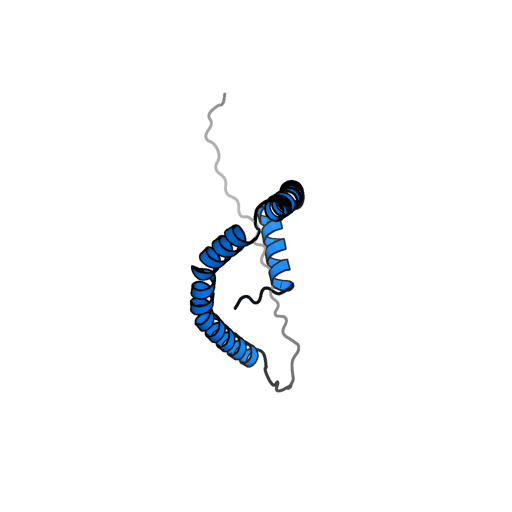U A CA 1
ATOM 596 C C . GLU A 1 77 ? -25.523 2.463 -4.322 1.00 68.19 77 GLU A C 1
ATOM 598 O O . GLU A 1 77 ? -26.058 2.017 -5.334 1.00 68.19 77 GLU A O 1
ATOM 603 N N . ILE A 1 78 ? -24.217 2.303 -4.089 1.00 67.88 78 ILE A N 1
ATOM 604 C CA . ILE A 1 78 ? -23.297 1.606 -4.992 1.00 67.88 78 ILE A CA 1
ATOM 605 C C . ILE A 1 78 ? -23.721 0.139 -5.161 1.00 67.88 78 ILE A C 1
ATOM 607 O O . ILE A 1 78 ? -23.813 -0.334 -6.286 1.00 67.88 78 ILE A O 1
ATOM 611 N N . LYS A 1 79 ? -24.079 -0.589 -4.091 1.00 72.75 79 LYS A N 1
ATOM 612 C CA . LYS A 1 79 ? -24.624 -1.959 -4.211 1.00 72.75 79 LYS A CA 1
ATOM 613 C C . LYS A 1 79 ? -25.917 -2.012 -5.026 1.00 72.75 79 LYS A C 1
ATOM 615 O O . LYS A 1 79 ? -26.070 -2.901 -5.858 1.00 72.75 79 LYS A O 1
ATOM 620 N N . LYS A 1 80 ? -26.836 -1.059 -4.839 1.00 72.44 80 LYS A N 1
ATOM 621 C CA . LYS A 1 80 ? -28.058 -0.965 -5.655 1.00 72.44 80 LYS A CA 1
ATOM 622 C C . LYS A 1 80 ? -27.750 -0.699 -7.126 1.00 72.44 80 LYS A C 1
ATOM 624 O O . LYS A 1 80 ? -28.398 -1.302 -7.976 1.00 72.44 80 LYS A O 1
ATOM 629 N N . GLN A 1 81 ? -26.767 0.149 -7.423 1.00 72.25 81 GLN A N 1
ATOM 630 C CA . GLN A 1 81 ? -26.314 0.432 -8.788 1.00 72.25 81 GLN A CA 1
ATOM 631 C C . GLN A 1 81 ? -25.501 -0.714 -9.406 1.00 72.25 81 GLN A C 1
ATOM 633 O O . GLN A 1 81 ? -25.476 -0.858 -10.625 1.00 72.25 81 GLN A O 1
ATOM 638 N N . LEU A 1 82 ? -24.886 -1.569 -8.589 1.00 75.50 82 LEU A N 1
ATOM 639 C CA . LEU A 1 82 ? -24.152 -2.750 -9.042 1.00 75.50 82 LEU A CA 1
ATOM 640 C C . LEU A 1 82 ? -25.053 -3.976 -9.257 1.00 75.50 82 LEU A C 1
ATOM 642 O O . LEU A 1 82 ? -24.731 -4.798 -10.104 1.00 75.50 82 LEU A O 1
ATOM 646 N N . ASN A 1 83 ? -26.215 -4.077 -8.602 1.00 80.06 83 ASN A N 1
ATOM 647 C CA . ASN A 1 83 ? -27.209 -5.132 -8.870 1.00 80.06 83 ASN A CA 1
ATOM 648 C C . ASN A 1 83 ? -27.613 -5.280 -10.361 1.00 80.06 83 ASN A C 1
ATOM 650 O O . ASN A 1 83 ? -27.662 -6.413 -10.849 1.00 80.06 83 ASN A O 1
ATOM 654 N N . PRO A 1 84 ? -27.914 -4.205 -11.126 1.00 81.06 84 PRO A N 1
ATOM 655 C CA . PRO A 1 84 ? -28.204 -4.331 -12.558 1.00 81.06 84 PRO A CA 1
ATOM 656 C C . PRO A 1 84 ? -26.973 -4.757 -13.372 1.00 81.06 84 PRO A C 1
ATOM 658 O O . PRO A 1 84 ? -27.110 -5.493 -14.348 1.00 81.06 84 PRO A O 1
ATOM 661 N N . PHE A 1 85 ? -25.771 -4.360 -12.945 1.00 79.56 85 PHE A N 1
ATOM 662 C CA . PHE A 1 85 ? -24.513 -4.777 -13.564 1.00 79.56 85 PHE A CA 1
ATOM 663 C C . PHE A 1 85 ? -24.202 -6.254 -13.297 1.00 79.56 85 PHE A C 1
ATOM 665 O O . PHE A 1 85 ? -23.702 -6.946 -14.178 1.00 79.56 85 PHE A O 1
ATOM 672 N N . GLU A 1 86 ? -24.549 -6.759 -12.112 1.00 81.62 86 GLU A N 1
ATOM 673 C CA . GLU A 1 86 ? -24.393 -8.162 -11.729 1.00 81.62 86 GLU A CA 1
ATOM 674 C C . GLU A 1 86 ? -25.304 -9.075 -12.563 1.00 81.62 86 GLU A C 1
ATOM 676 O O . GLU A 1 86 ? -24.854 -10.107 -13.058 1.00 81.62 86 GLU A O 1
ATOM 681 N N . LYS A 1 87 ? -26.548 -8.647 -12.830 1.00 82.94 87 LYS A N 1
ATOM 682 C CA . LYS A 1 87 ? -27.458 -9.345 -13.756 1.00 82.94 87 LYS A CA 1
ATOM 683 C C . LYS A 1 87 ? -26.950 -9.334 -15.199 1.00 82.94 87 LYS A C 1
ATOM 685 O O . LYS A 1 87 ? -26.877 -10.389 -15.818 1.00 82.94 87 LYS A O 1
ATOM 690 N N . ALA A 1 88 ? -26.530 -8.175 -15.709 1.00 80.56 88 ALA A N 1
ATOM 691 C CA . ALA A 1 88 ? -25.963 -8.075 -17.055 1.00 80.56 88 ALA A CA 1
ATOM 692 C C . ALA A 1 88 ? -24.682 -8.917 -17.201 1.00 80.56 88 ALA A C 1
ATOM 694 O O . ALA A 1 88 ? -24.472 -9.589 -18.207 1.00 80.56 88 ALA A O 1
ATOM 695 N N . ALA A 1 89 ? -23.836 -8.936 -16.169 1.00 82.75 89 ALA A N 1
ATOM 696 C CA . ALA A 1 89 ? -22.656 -9.784 -16.112 1.00 82.75 89 ALA A CA 1
ATOM 697 C C . ALA A 1 89 ? -22.999 -11.281 -16.100 1.00 82.75 89 ALA A C 1
ATOM 699 O O . ALA A 1 89 ? -22.253 -12.064 -16.689 1.00 82.75 89 ALA A O 1
ATOM 700 N N . ALA A 1 90 ? -24.092 -11.678 -15.441 1.00 86.75 90 ALA A N 1
ATOM 701 C CA . ALA A 1 90 ? -24.564 -13.058 -15.416 1.00 86.75 90 ALA A CA 1
ATOM 702 C C . ALA A 1 90 ? -25.092 -13.513 -16.787 1.00 86.75 90 ALA A C 1
ATOM 704 O O . ALA A 1 90 ? -24.748 -14.610 -17.221 1.00 86.75 90 ALA A O 1
ATOM 705 N N . ASP A 1 91 ? -25.836 -12.664 -17.502 1.00 84.62 91 ASP A N 1
ATOM 706 C CA . ASP A 1 91 ? -26.307 -12.954 -18.866 1.00 84.62 91 ASP A CA 1
ATOM 707 C C . ASP A 1 91 ? -25.153 -13.060 -19.871 1.00 84.62 91 ASP A C 1
ATOM 709 O O . ASP A 1 91 ? -25.108 -13.990 -20.678 1.00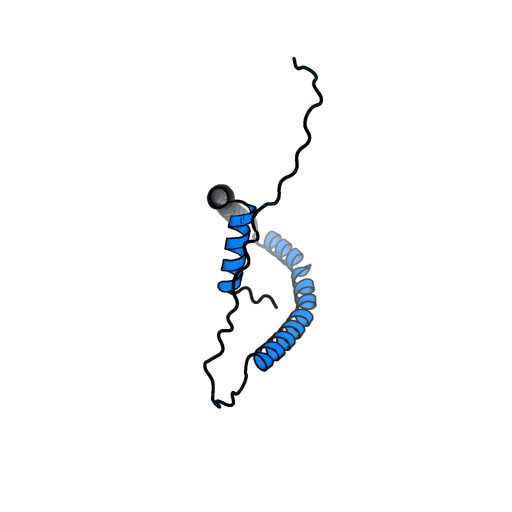 84.62 91 ASP A O 1
ATOM 713 N N . VAL A 1 92 ? -24.170 -12.156 -19.791 1.00 84.44 92 VAL A N 1
ATOM 714 C CA . VAL A 1 92 ? -22.967 -12.214 -20.640 1.00 84.44 92 VAL A CA 1
ATOM 715 C C . VAL A 1 92 ? -22.173 -13.489 -20.365 1.00 84.44 92 VAL A C 1
ATOM 717 O O . VAL A 1 92 ? -21.744 -14.159 -21.303 1.00 84.44 92 VAL A O 1
ATOM 720 N N . ARG A 1 93 ? -22.016 -13.863 -19.089 1.00 88.19 93 ARG A N 1
ATOM 721 C CA . ARG A 1 93 ? -21.342 -15.106 -18.704 1.00 88.19 93 ARG A CA 1
ATOM 722 C C . ARG A 1 93 ? -22.091 -16.331 -19.222 1.00 88.19 93 ARG A C 1
ATOM 724 O O . ARG A 1 93 ? -21.473 -17.190 -19.834 1.00 88.19 93 ARG A O 1
ATOM 731 N N . ALA A 1 94 ? -23.413 -16.379 -19.067 1.00 86.56 94 ALA A N 1
ATOM 732 C CA . ALA A 1 94 ? -24.237 -17.470 -19.581 1.00 86.56 94 ALA A CA 1
ATOM 733 C C . ALA A 1 94 ? -24.178 -17.581 -21.116 1.00 86.56 94 ALA A C 1
ATOM 735 O O . ALA A 1 94 ? -24.114 -18.687 -21.656 1.00 86.56 94 ALA A O 1
ATOM 736 N N . GLY A 1 95 ? -24.160 -16.448 -21.825 1.00 83.44 95 GLY A N 1
ATOM 737 C CA . GLY A 1 95 ? -23.981 -16.402 -23.277 1.00 83.44 95 GLY A CA 1
ATOM 738 C C . GLY A 1 95 ? -22.605 -16.904 -23.715 1.00 83.44 95 GLY A C 1
ATOM 739 O O . GLY A 1 95 ? -22.502 -17.668 -24.676 1.00 83.44 95 GLY A O 1
ATOM 740 N N . LEU A 1 96 ? -21.559 -16.541 -22.973 1.00 83.94 96 LEU A N 1
ATOM 741 C CA . LEU A 1 96 ? -20.190 -16.968 -23.233 1.00 83.94 96 LEU A CA 1
ATOM 742 C C . LEU A 1 96 ? -19.986 -18.462 -22.933 1.00 83.94 96 LEU A C 1
ATOM 744 O O . LEU A 1 96 ? -19.434 -19.173 -23.765 1.00 83.94 96 LEU A O 1
ATOM 748 N N . ASP A 1 97 ? -20.513 -18.972 -21.818 1.00 83.44 97 ASP A N 1
ATOM 749 C CA . ASP A 1 97 ? -20.530 -20.403 -21.480 1.00 83.44 97 ASP A CA 1
ATOM 750 C C . ASP A 1 97 ? -21.273 -21.238 -22.537 1.00 83.4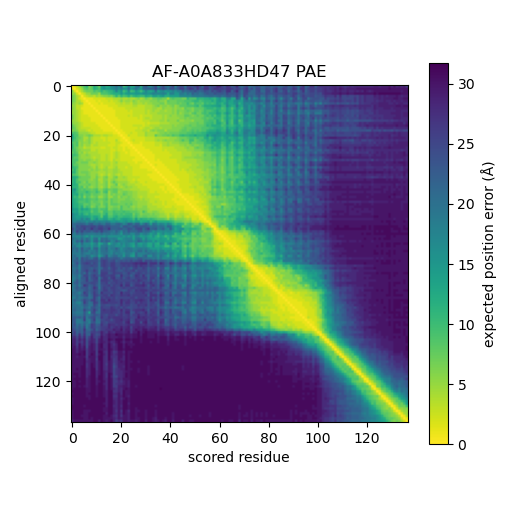4 97 ASP A C 1
ATOM 752 O O . ASP A 1 97 ? -20.892 -22.372 -22.837 1.00 83.44 97 ASP A O 1
ATOM 756 N N . LYS A 1 98 ? -22.334 -20.678 -23.132 1.00 79.00 98 LYS A N 1
ATOM 757 C CA . LYS A 1 98 ? -23.088 -21.333 -24.204 1.00 79.00 98 LYS A CA 1
ATOM 758 C C . LYS A 1 98 ? -22.338 -21.327 -25.538 1.00 79.00 98 LYS A C 1
ATOM 760 O O . LYS A 1 98 ? -22.447 -22.295 -26.284 1.00 79.00 98 LYS A O 1
ATOM 765 N N . ALA A 1 99 ? -21.559 -20.284 -25.817 1.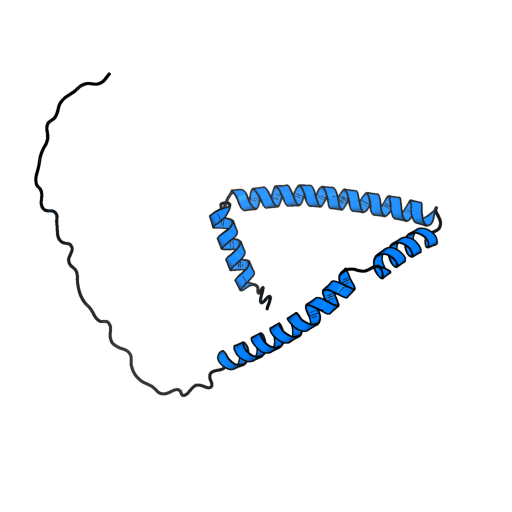00 77.75 99 ALA A N 1
ATOM 766 C CA . ALA A 1 99 ? -20.687 -20.213 -26.989 1.00 77.75 99 ALA A CA 1
ATOM 767 C C . ALA A 1 99 ? -19.428 -21.094 -26.846 1.00 77.75 99 ALA A C 1
ATOM 769 O O . ALA A 1 99 ? -18.947 -21.648 -27.830 1.00 77.75 99 ALA A O 1
ATOM 770 N N . LEU A 1 100 ? -18.920 -21.262 -25.621 1.00 79.12 100 LEU A N 1
ATOM 771 C CA . LEU A 1 100 ? -17.727 -22.055 -25.301 1.00 79.12 100 LEU A CA 1
ATOM 772 C C . LEU A 1 100 ? -17.999 -23.559 -25.131 1.00 79.12 100 LEU A C 1
ATOM 774 O O . LEU A 1 100 ? -17.050 -24.326 -24.973 1.00 79.12 100 LEU A O 1
ATOM 778 N N . LYS A 1 101 ? -19.262 -24.005 -25.185 1.00 62.38 101 L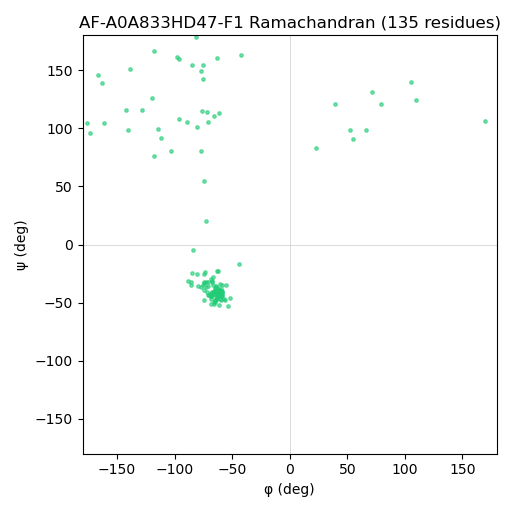YS A N 1
ATOM 779 C CA . LYS A 1 101 ? -19.646 -25.427 -25.205 1.00 62.38 101 LYS A CA 1
ATOM 780 C C . LYS A 1 101 ? -20.050 -25.884 -26.616 1.00 62.38 101 LYS A C 1
ATOM 782 O O . LYS A 1 101 ? -21.244 -26.014 -26.892 1.00 62.38 101 LYS A O 1
ATOM 787 N N . PRO A 1 102 ? -19.096 -26.197 -27.509 1.00 55.53 102 PRO A N 1
ATOM 788 C CA . PRO A 1 102 ? -19.396 -26.953 -28.712 1.00 55.53 102 PRO A CA 1
ATOM 789 C C . PRO A 1 102 ? -19.572 -28.434 -28.345 1.00 55.53 102 PRO A C 1
ATOM 791 O O . PRO A 1 102 ? -18.633 -29.106 -27.921 1.00 55.53 102 PRO A O 1
ATOM 794 N N . SER A 1 103 ? -20.783 -28.964 -28.527 1.00 47.69 103 SER A N 1
ATOM 795 C CA . SER A 1 103 ? -20.938 -30.399 -28.773 1.00 47.69 103 SER A CA 1
ATOM 796 C C . SER A 1 103 ? -20.428 -30.662 -30.192 1.00 47.69 103 SER A C 1
ATOM 798 O O . SER A 1 103 ? -20.937 -30.114 -31.167 1.00 47.69 103 SER A O 1
ATOM 800 N N . VAL A 1 104 ? -19.330 -31.405 -30.258 1.00 50.66 104 VAL A N 1
ATOM 801 C CA . VAL A 1 104 ? -18.503 -31.696 -31.434 1.00 50.66 104 VAL A CA 1
ATOM 802 C C . VAL A 1 104 ? -19.199 -32.726 -32.334 1.00 50.66 104 VAL A C 1
ATOM 804 O O . VAL A 1 104 ? -19.696 -33.718 -31.804 1.00 50.66 104 VAL A O 1
ATOM 807 N N . PRO A 1 105 ? -19.118 -32.638 -33.673 1.00 37.31 105 PRO A N 1
ATOM 808 C CA . PRO A 1 105 ? -19.030 -33.828 -34.497 1.00 37.31 105 PRO A CA 1
ATOM 809 C C . PRO A 1 105 ? -17.556 -34.091 -34.809 1.00 37.31 105 PRO A C 1
ATOM 811 O O . PRO A 1 105 ? -16.910 -33.363 -35.561 1.00 37.31 105 PRO A O 1
ATOM 814 N N . ALA A 1 106 ? -17.013 -35.134 -34.183 1.00 42.97 106 ALA A N 1
ATOM 815 C CA . ALA A 1 106 ? -15.767 -35.738 -34.614 1.00 42.97 106 ALA A CA 1
ATOM 816 C C . ALA A 1 106 ? -16.032 -36.472 -35.938 1.00 42.97 106 ALA A C 1
ATOM 818 O O . ALA A 1 106 ? -16.660 -37.525 -35.953 1.00 42.97 106 ALA A O 1
ATOM 819 N N . ALA A 1 107 ? -15.561 -35.888 -37.035 1.00 34.78 107 ALA A N 1
ATOM 820 C CA . ALA A 1 107 ? -15.249 -36.521 -38.316 1.00 34.78 107 ALA A CA 1
ATOM 821 C C . ALA A 1 107 ? -14.317 -35.514 -39.013 1.00 34.78 107 ALA A C 1
ATOM 823 O O . ALA A 1 107 ? -14.739 -34.407 -39.310 1.00 34.78 107 ALA A O 1
ATOM 824 N N . GLY A 1 108 ? -13.004 -35.705 -39.105 1.00 32.84 108 GLY A N 1
ATOM 825 C CA . GLY A 1 108 ? -12.316 -36.841 -39.704 1.00 32.84 108 GLY A CA 1
ATOM 826 C C . GLY A 1 108 ? -11.665 -36.334 -41.000 1.00 32.84 108 GLY A C 1
ATOM 827 O O . GLY A 1 108 ? -12.376 -35.802 -41.843 1.00 32.84 108 GLY A O 1
ATOM 828 N N . ALA A 1 109 ? -10.344 -36.523 -41.131 1.00 34.94 109 ALA A N 1
ATOM 829 C CA . ALA A 1 109 ? -9.473 -36.103 -42.247 1.00 34.94 109 ALA A CA 1
ATOM 830 C C . ALA A 1 109 ? -9.223 -34.574 -42.322 1.00 34.94 109 ALA A C 1
ATOM 832 O O . ALA A 1 109 ? -10.137 -33.776 -42.219 1.00 34.94 109 ALA A O 1
ATOM 833 N N . THR A 1 110 ? -8.009 -34.042 -42.466 1.00 30.89 110 THR A N 1
ATOM 834 C CA . THR A 1 110 ? -6.791 -34.590 -43.069 1.00 30.89 110 THR A CA 1
ATOM 835 C C . THR A 1 110 ? -5.608 -33.746 -42.587 1.00 30.89 110 THR A C 1
ATOM 837 O O . THR A 1 110 ? -5.697 -32.521 -42.523 1.00 30.89 110 THR A O 1
ATOM 840 N N . ALA A 1 111 ? -4.497 -34.402 -42.262 1.00 42.38 111 ALA A N 1
ATOM 841 C CA . ALA A 1 111 ? -3.182 -33.780 -42.344 1.00 42.38 111 ALA A CA 1
ATOM 842 C C . ALA A 1 111 ? -2.872 -33.409 -43.811 1.00 42.38 111 ALA A C 1
ATOM 844 O O . ALA A 1 111 ? -3.433 -34.019 -44.719 1.00 42.38 111 ALA A O 1
ATOM 845 N N . ALA A 1 112 ? -1.921 -32.486 -44.001 1.00 34.50 112 ALA A N 1
ATOM 846 C CA . ALA A 1 112 ? -1.505 -31.844 -45.259 1.00 34.50 112 ALA A CA 1
ATOM 847 C C . ALA A 1 112 ? -2.458 -30.709 -45.684 1.00 34.50 112 ALA A C 1
ATOM 849 O O . ALA A 1 112 ? -3.651 -30.905 -45.836 1.00 34.50 112 ALA A O 1
ATOM 850 N N . VAL A 1 113 ? -2.000 -29.468 -45.845 1.00 39.97 113 VAL A N 1
ATOM 851 C CA . VAL A 1 113 ? -0.909 -29.092 -46.746 1.00 39.97 113 VAL A CA 1
ATOM 852 C C . VAL A 1 113 ? -0.035 -28.007 -46.114 1.00 39.97 113 VAL A C 1
ATOM 854 O O . VAL A 1 113 ? -0.453 -26.870 -45.914 1.00 39.97 113 VAL A O 1
ATOM 857 N N . ALA A 1 114 ? 1.219 -28.375 -45.857 1.00 44.53 114 ALA A N 1
ATOM 858 C CA . ALA A 1 114 ? 2.330 -27.455 -46.001 1.00 44.53 114 ALA A CA 1
ATOM 859 C C . ALA A 1 114 ? 2.395 -27.023 -47.478 1.00 44.53 114 ALA A C 1
ATOM 861 O O . ALA A 1 114 ? 2.649 -27.847 -48.355 1.00 44.53 114 ALA A O 1
ATOM 862 N N . ALA A 1 115 ? 2.127 -25.748 -47.741 1.00 42.94 115 ALA A N 1
ATOM 863 C CA . ALA A 1 115 ? 2.552 -25.043 -48.947 1.00 42.94 115 ALA A CA 1
ATOM 864 C C . ALA A 1 115 ? 3.529 -23.972 -48.437 1.00 42.94 115 ALA A C 1
ATOM 866 O O . ALA A 1 115 ? 3.126 -23.061 -47.725 1.00 42.94 115 ALA A O 1
ATOM 867 N N . THR A 1 116 ? 4.846 -24.155 -48.509 1.00 30.58 116 THR A N 1
ATOM 868 C CA . THR A 1 116 ? 5.683 -24.260 -49.715 1.00 30.58 116 THR A CA 1
ATOM 869 C C . THR A 1 116 ? 5.500 -23.060 -50.635 1.00 30.58 116 THR A C 1
ATOM 871 O O . THR A 1 116 ? 4.651 -23.072 -51.520 1.00 30.58 116 THR A O 1
ATOM 874 N N . SER A 1 117 ? 6.327 -22.035 -50.435 1.00 46.34 117 SER A N 1
ATOM 875 C CA . SER A 1 117 ? 7.181 -21.444 -51.482 1.00 46.34 117 SER A CA 1
ATOM 876 C C . SER A 1 117 ? 8.050 -20.353 -50.842 1.00 46.34 117 SER A C 1
ATOM 878 O O . SER A 1 117 ? 7.531 -19.380 -50.307 1.00 46.34 117 SER A O 1
ATOM 880 N N . THR A 1 118 ? 9.344 -20.617 -50.624 1.00 34.16 118 THR A N 1
ATOM 881 C CA . THR A 1 118 ? 10.455 -20.126 -51.477 1.00 34.16 118 THR A CA 1
ATOM 882 C C . THR A 1 118 ? 10.402 -18.611 -51.678 1.00 34.16 118 THR A C 1
ATOM 884 O O . THR A 1 118 ? 9.568 -18.095 -52.406 1.00 34.16 118 THR A O 1
ATOM 887 N N . ALA A 1 119 ? 11.184 -17.862 -50.903 1.00 36.75 119 ALA A N 1
ATOM 888 C CA . ALA A 1 119 ? 12.555 -17.485 -51.258 1.00 36.75 119 ALA A CA 1
ATOM 889 C C . ALA A 1 119 ? 12.610 -16.545 -52.469 1.00 36.75 119 ALA A C 1
ATOM 891 O O . ALA A 1 119 ? 12.631 -16.999 -53.606 1.00 36.75 119 ALA A O 1
ATOM 892 N N . VAL A 1 120 ? 12.740 -15.246 -52.187 1.00 45.38 120 VAL A N 1
ATOM 893 C CA . VAL A 1 120 ? 13.547 -14.328 -52.999 1.00 45.38 120 VAL A CA 1
ATOM 894 C C . VAL A 1 120 ? 14.276 -13.373 -52.042 1.00 45.38 120 VAL A C 1
ATOM 896 O O . VAL A 1 120 ? 13.678 -12.406 -51.573 1.00 45.38 120 VAL A O 1
ATOM 899 N N . PRO A 1 121 ? 15.555 -13.621 -51.715 1.00 51.00 121 PRO A N 1
ATOM 900 C CA . PRO A 1 121 ? 16.472 -12.554 -51.363 1.00 51.00 121 PRO A CA 1
ATOM 901 C C . PRO A 1 121 ? 16.947 -11.942 -52.686 1.00 51.00 121 PRO A C 1
ATOM 903 O O . PRO A 1 121 ? 17.767 -12.528 -53.388 1.00 51.00 121 PRO A O 1
ATOM 906 N N . ALA A 1 122 ? 16.379 -10.802 -53.074 1.00 45.97 122 ALA A N 1
ATOM 907 C CA . ALA A 1 122 ? 16.917 -10.026 -54.183 1.00 45.97 122 ALA A CA 1
ATOM 908 C C . ALA A 1 122 ? 17.944 -9.043 -53.620 1.00 45.97 122 ALA A C 1
ATOM 910 O O . ALA A 1 122 ? 17.613 -8.073 -52.940 1.00 45.97 122 ALA A O 1
ATOM 911 N N . GLU A 1 123 ? 19.190 -9.412 -53.883 1.00 45.03 123 GLU A N 1
ATOM 912 C CA . GLU A 1 123 ? 20.429 -8.659 -53.780 1.00 45.03 123 GLU A CA 1
ATOM 913 C C . GLU A 1 123 ? 20.365 -7.203 -54.293 1.00 45.03 123 GLU A C 1
ATOM 915 O O . GLU A 1 123 ? 19.450 -6.818 -55.026 1.00 45.03 123 GLU A O 1
ATOM 920 N N . PRO A 1 124 ? 21.365 -6.390 -53.902 1.00 53.00 124 PRO A N 1
ATOM 921 C CA . PRO A 1 124 ? 21.405 -4.950 -54.058 1.00 53.00 124 PRO A CA 1
ATOM 922 C C . PRO A 1 124 ? 21.752 -4.557 -55.493 1.00 53.00 124 PRO A C 1
ATOM 924 O O . PRO A 1 124 ? 22.543 -5.215 -56.164 1.00 53.00 124 PRO A O 1
ATOM 927 N N . ALA A 1 125 ? 21.231 -3.417 -55.937 1.00 45.78 125 ALA A N 1
ATOM 928 C CA . ALA A 1 125 ? 21.726 -2.750 -57.131 1.00 45.78 125 ALA A CA 1
ATOM 929 C C . ALA A 1 125 ? 22.226 -1.343 -56.757 1.00 45.78 125 ALA A C 1
ATOM 931 O O . ALA A 1 125 ? 21.496 -0.583 -56.116 1.00 45.78 125 ALA A O 1
ATOM 932 N N . PRO A 1 126 ? 23.479 -1.016 -57.113 1.00 54.72 126 PRO A N 1
ATOM 933 C CA . PRO A 1 126 ? 24.171 0.205 -56.735 1.00 54.72 126 PRO A CA 1
ATOM 934 C C . PRO A 1 126 ? 23.820 1.335 -57.704 1.00 54.72 126 PRO A C 1
ATOM 936 O O . PRO A 1 126 ? 23.568 1.079 -58.877 1.00 54.72 126 PRO A O 1
ATOM 939 N N . ALA A 1 127 ? 23.921 2.586 -57.264 1.00 56.47 127 ALA A N 1
ATOM 940 C CA . ALA A 1 127 ? 24.503 3.631 -58.103 1.00 56.47 127 ALA A CA 1
ATOM 941 C C . ALA A 1 127 ? 24.823 4.889 -57.282 1.00 56.47 127 ALA A C 1
ATOM 943 O O . ALA A 1 127 ? 24.125 5.192 -56.317 1.00 56.47 127 ALA A O 1
ATOM 944 N N . PRO A 1 128 ? 25.907 5.589 -57.642 1.00 55.78 128 PRO A N 1
ATOM 945 C CA . PRO A 1 128 ? 26.658 6.491 -56.779 1.00 55.78 128 PRO A CA 1
ATOM 946 C C . PRO A 1 128 ? 26.218 7.947 -56.964 1.00 55.78 128 PRO A C 1
ATOM 948 O O . PRO A 1 128 ? 25.706 8.279 -58.021 1.00 55.78 128 PRO A O 1
ATOM 951 N N . VAL A 1 129 ? 26.500 8.820 -55.992 1.00 52.56 129 VAL A N 1
ATOM 952 C CA . VAL A 1 129 ? 26.948 10.212 -56.225 1.00 52.56 129 VAL A CA 1
ATOM 953 C C . VAL A 1 129 ? 27.343 10.870 -54.890 1.00 52.56 129 VAL A C 1
ATOM 955 O O . VAL A 1 129 ? 26.516 11.396 -54.155 1.00 52.56 129 VAL A O 1
ATOM 958 N N . PHE A 1 130 ? 28.638 10.851 -54.585 1.00 56.16 130 PHE A N 1
ATOM 959 C CA . PHE A 1 130 ? 29.337 11.979 -53.946 1.00 56.16 130 PHE A CA 1
ATOM 960 C C . PHE A 1 130 ? 30.044 12.746 -55.091 1.00 56.16 130 PHE A C 1
ATOM 962 O O . PHE A 1 130 ? 30.245 12.122 -56.137 1.00 56.16 130 PHE A O 1
ATOM 969 N N . PRO A 1 131 ? 30.475 14.020 -54.962 1.00 49.50 131 PRO A N 1
ATOM 970 C CA . PRO A 1 131 ? 30.801 14.711 -53.714 1.00 49.50 131 PRO A CA 1
ATOM 971 C C . PRO A 1 131 ? 30.318 16.176 -53.628 1.00 49.50 131 PRO A C 1
ATOM 973 O O . PRO A 1 131 ? 30.284 16.912 -54.609 1.00 49.50 131 PRO A O 1
ATOM 976 N N . GLY A 1 132 ? 30.036 16.638 -52.414 1.00 44.69 132 GLY A N 1
ATOM 977 C CA . GLY A 1 132 ? 30.011 18.060 -52.078 1.00 44.69 132 GLY A CA 1
ATOM 978 C C . GLY A 1 132 ? 30.891 18.259 -50.846 1.00 44.69 132 GLY A C 1
ATOM 979 O O . GLY A 1 132 ? 30.587 17.653 -49.819 1.00 44.69 132 GLY A O 1
ATOM 980 N N . PRO A 1 133 ? 32.007 19.003 -50.936 1.00 59.47 133 PRO A N 1
ATOM 981 C CA . PRO A 1 133 ? 32.864 19.280 -49.792 1.00 59.47 133 PRO A CA 1
ATOM 982 C C . PRO A 1 133 ? 32.184 20.332 -48.911 1.00 59.47 133 PRO A C 1
ATOM 984 O O . PRO A 1 133 ? 31.376 21.102 -49.426 1.00 59.47 133 PRO A O 1
ATOM 987 N N . THR A 1 134 ? 32.492 20.368 -47.613 1.00 57.72 134 THR A N 1
ATOM 988 C CA . THR A 1 134 ? 32.913 21.569 -46.851 1.00 57.72 134 THR A CA 1
ATOM 989 C C . THR A 1 134 ? 32.914 21.231 -45.352 1.00 57.72 134 THR A C 1
ATOM 991 O O . THR A 1 134 ? 31.871 21.022 -44.743 1.00 57.72 134 THR A O 1
ATOM 994 N N . GLU A 1 135 ? 34.135 21.084 -44.838 1.00 47.38 135 GLU A N 1
ATOM 995 C CA . GLU A 1 135 ? 34.671 21.574 -43.557 1.00 47.38 135 GLU A CA 1
ATOM 996 C C . GLU A 1 135 ? 33.811 21.544 -42.269 1.00 47.38 135 GLU A C 1
ATOM 998 O O . GLU A 1 135 ? 32.807 22.231 -42.119 1.00 47.38 135 GLU A O 1
ATOM 1003 N N . MET A 1 136 ? 34.344 20.823 -41.278 1.00 51.69 136 MET A N 1
ATOM 1004 C CA . MET A 1 136 ? 34.387 21.201 -39.854 1.00 51.69 136 MET A CA 1
ATOM 1005 C C . MET A 1 136 ? 35.877 21.322 -39.468 1.00 51.69 136 MET A C 1
ATOM 1007 O O . MET A 1 136 ? 36.696 20.738 -40.192 1.00 51.69 136 MET A O 1
ATOM 1011 N N . PRO A 1 137 ? 36.273 21.911 -38.322 1.00 63.28 137 PRO A N 1
ATOM 1012 C CA . PRO A 1 137 ? 35.495 22.544 -37.245 1.00 63.28 137 PRO A CA 1
ATOM 1013 C C . PRO A 1 137 ? 35.693 24.064 -37.091 1.00 63.28 137 PRO A C 1
ATOM 1015 O O . PRO A 1 137 ? 36.697 24.605 -37.602 1.00 63.28 137 PRO A O 1
#

Sequence (137 aa):
MFDIGWTEMLVIAVVMIVVVGPKDLPKMLRTFGKTTAKLRSMAGDFQKQFNEALKEAELDDVKKSVDTLRSLNPANEIKKQLNPFEKAAADVRAGLDKALKPSVPAAGATAAVAATSTAVPAEPAPAPVFPGPTEMP

pLDDT: mean 73.14, std 19.53, range [30.58, 96.5]

Mean predicted aligned error: 19.7 Å